Protein AF-A0ABD0N0G7-F1 (afdb_monomer)

Secondary structure (DSSP, 8-state):
--TT-EEE--TTTS----SSS-TTT-EEEPP--SSEEEEETTEEEEE-SEEEHHHHHTT-EEEEE-

Organism: Cirrhinus mrigala (NCBI:txid683832)

Structure (mmCIF, N/CA/C/O backbone):
data_AF-A0ABD0N0G7-F1
#
_entry.id   AF-A0ABD0N0G7-F1
#
loop_
_atom_site.group_PDB
_atom_site.id
_atom_site.type_symbol
_atom_site.label_atom_id
_atom_site.label_alt_id
_atom_site.label_comp_id
_atom_site.label_asym_id
_atom_site.label_entity_id
_atom_site.label_seq_id
_atom_site.pdbx_PDB_ins_code
_atom_site.Cartn_x
_atom_site.Cartn_y
_atom_site.Cartn_z
_atom_site.occupancy
_atom_site.B_iso_or_equiv
_atom_site.auth_seq_id
_atom_site.auth_comp_id
_atom_site.auth_asym_id
_atom_site.auth_atom_id
_atom_site.pdbx_PDB_model_num
ATOM 1 N N . LEU A 1 1 ? 17.190 6.017 -7.539 1.00 61.47 1 LEU A N 1
ATOM 2 C CA . LEU A 1 1 ? 16.808 4.648 -7.162 1.00 61.47 1 LEU A CA 1
ATOM 3 C C . LEU A 1 1 ? 17.356 3.733 -8.242 1.00 61.47 1 LEU A C 1
ATOM 5 O O . LEU A 1 1 ? 17.436 4.169 -9.389 1.00 61.47 1 LEU A O 1
ATOM 9 N N . LEU A 1 2 ? 17.845 2.554 -7.881 1.00 77.25 2 LEU A N 1
ATOM 10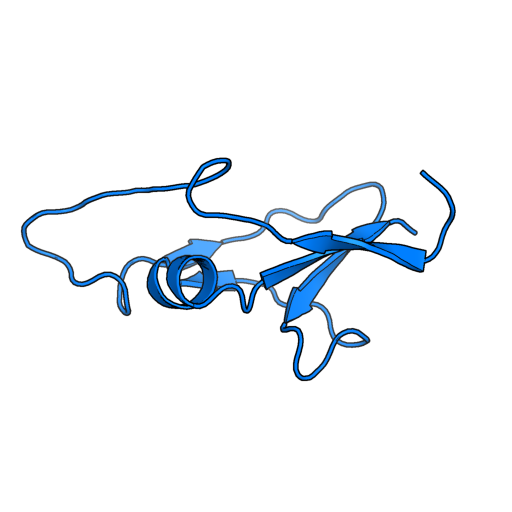 C CA . LEU A 1 2 ? 18.255 1.560 -8.879 1.00 77.25 2 LEU A CA 1
ATOM 11 C C . LEU A 1 2 ? 17.000 0.819 -9.360 1.00 77.25 2 LEU A C 1
ATOM 13 O O . LEU A 1 2 ? 16.068 0.639 -8.581 1.00 77.25 2 LEU A O 1
ATOM 17 N N . ALA A 1 3 ? 16.942 0.418 -10.631 1.00 81.12 3 ALA A N 1
ATOM 18 C CA . ALA A 1 3 ? 15.842 -0.422 -11.107 1.00 81.12 3 ALA A CA 1
ATOM 19 C C . ALA A 1 3 ? 15.785 -1.718 -10.273 1.00 81.12 3 ALA A C 1
ATOM 21 O O . ALA A 1 3 ? 16.825 -2.327 -10.008 1.00 81.12 3 ALA A O 1
ATOM 22 N N . GLY A 1 4 ? 14.587 -2.103 -9.837 1.00 83.50 4 GLY A N 1
ATOM 23 C CA . GLY A 1 4 ? 14.340 -3.206 -8.906 1.00 83.50 4 GLY A CA 1
ATOM 24 C C . GLY A 1 4 ? 14.441 -2.835 -7.422 1.00 83.50 4 GLY A C 1
ATOM 25 O O . GLY A 1 4 ? 14.295 -3.711 -6.577 1.00 83.50 4 GLY A O 1
ATOM 26 N N . GLU A 1 5 ? 14.700 -1.571 -7.072 1.00 93.62 5 GLU A N 1
ATOM 27 C CA . GLU A 1 5 ? 14.674 -1.1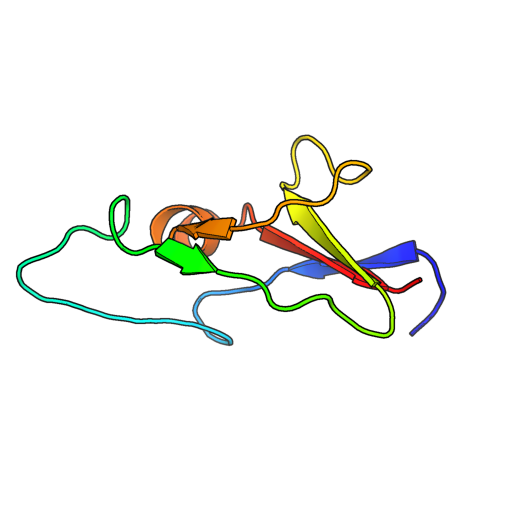31 -5.675 1.00 93.62 5 GLU A CA 1
ATOM 28 C C . GLU A 1 5 ? 13.240 -1.136 -5.126 1.00 93.62 5 GLU A C 1
ATOM 30 O O . GLU A 1 5 ? 12.343 -0.506 -5.691 1.00 93.62 5 GLU A O 1
ATOM 35 N N . GLU A 1 6 ? 13.049 -1.832 -4.006 1.00 95.00 6 GLU A N 1
ATOM 36 C CA . GLU A 1 6 ? 11.771 -1.950 -3.305 1.00 95.00 6 GLU A CA 1
ATOM 37 C C . GLU A 1 6 ? 11.689 -0.948 -2.147 1.00 95.00 6 GLU A C 1
ATOM 39 O O . GLU A 1 6 ? 12.653 -0.720 -1.413 1.00 95.00 6 GLU A O 1
ATOM 44 N N . SER A 1 7 ? 10.519 -0.350 -1.953 1.00 95.88 7 SER A N 1
ATOM 45 C CA . SER A 1 7 ? 10.220 0.540 -0.831 1.00 95.88 7 SER A CA 1
ATOM 46 C C . SER A 1 7 ? 8.842 0.227 -0.270 1.00 95.88 7 SER A C 1
ATOM 48 O O . SER A 1 7 ? 7.854 0.239 -0.995 1.00 95.88 7 SER A O 1
ATOM 50 N N . GLU A 1 8 ? 8.756 -0.033 1.031 1.00 97.94 8 GLU A N 1
ATOM 51 C CA . GLU A 1 8 ? 7.474 -0.272 1.693 1.00 97.94 8 GLU A CA 1
ATOM 52 C C . GLU A 1 8 ? 6.665 1.024 1.813 1.00 97.94 8 GLU A C 1
ATOM 54 O O . GLU A 1 8 ? 7.169 2.047 2.287 1.00 97.94 8 GLU A O 1
ATOM 59 N N . ILE A 1 9 ? 5.391 0.968 1.421 1.00 98.00 9 ILE A N 1
ATOM 60 C CA . ILE A 1 9 ? 4.438 2.047 1.674 1.00 98.00 9 ILE A CA 1
ATOM 61 C C . ILE A 1 9 ? 3.901 1.849 3.089 1.00 98.00 9 ILE A C 1
ATOM 63 O O . ILE A 1 9 ? 3.108 0.948 3.348 1.00 98.00 9 ILE A O 1
ATOM 67 N N . THR A 1 10 ? 4.354 2.692 4.013 1.00 98.38 10 THR A N 1
ATOM 68 C CA . THR A 1 10 ? 4.010 2.585 5.439 1.00 98.38 10 THR A CA 1
ATOM 69 C C . THR A 1 10 ? 2.908 3.564 5.838 1.00 98.38 10 THR A C 1
ATOM 71 O O . THR A 1 10 ? 2.708 4.594 5.188 1.00 98.38 10 THR A O 1
ATOM 74 N N . ALA A 1 11 ? 2.260 3.313 6.980 1.00 98.00 11 ALA A N 1
ATOM 75 C CA . ALA A 1 11 ? 1.240 4.210 7.535 1.00 98.00 11 ALA A CA 1
ATOM 76 C C . ALA A 1 11 ? 1.772 5.622 7.865 1.00 98.00 11 ALA A C 1
ATOM 78 O O . ALA A 1 11 ? 1.005 6.577 7.937 1.00 98.00 11 ALA A O 1
ATOM 79 N N . ASN A 1 12 ? 3.091 5.789 8.019 1.00 98.06 12 ASN A N 1
ATOM 80 C CA . ASN A 1 12 ? 3.702 7.112 8.189 1.00 98.06 12 ASN A CA 1
ATOM 81 C C . ASN A 1 12 ? 3.737 7.926 6.883 1.00 98.06 12 ASN A C 1
ATOM 83 O O . ASN A 1 12 ? 3.867 9.147 6.934 1.00 98.06 12 ASN A O 1
ATOM 87 N N . MET A 1 13 ? 3.670 7.262 5.723 1.00 97.81 13 MET A N 1
ATOM 88 C CA . MET A 1 13 ? 3.672 7.895 4.399 1.00 97.81 13 MET A CA 1
ATOM 89 C C . MET A 1 13 ? 2.253 8.135 3.885 1.00 97.81 13 MET A C 1
ATOM 91 O O . MET A 1 13 ? 1.973 9.194 3.328 1.00 97.81 13 MET A O 1
ATOM 95 N N . LEU A 1 14 ? 1.372 7.147 4.065 1.00 97.62 14 LEU A N 1
ATOM 96 C CA . LEU A 1 14 ? -0.009 7.180 3.600 1.00 97.62 14 LEU A CA 1
ATOM 97 C C . LEU A 1 14 ? -0.918 6.555 4.659 1.00 97.62 14 LEU A C 1
ATOM 99 O O . LEU A 1 14 ? -0.804 5.370 4.970 1.00 97.62 14 LEU A O 1
ATOM 103 N N . SER A 1 15 ? -1.816 7.365 5.215 1.00 97.69 15 SER A N 1
ATOM 104 C CA . SER A 1 15 ? -2.813 6.906 6.176 1.00 97.69 15 SER A CA 1
ATOM 105 C C . SER A 1 15 ? -4.100 7.714 6.061 1.00 97.69 15 SER A C 1
ATOM 107 O O . SER A 1 15 ? -4.083 8.926 5.826 1.00 97.69 15 SER A O 1
ATOM 109 N N . SER A 1 16 ? -5.233 7.046 6.221 1.00 96.69 16 SER A N 1
ATOM 110 C CA . SER A 1 16 ? -6.554 7.650 6.321 1.00 96.69 16 SER A CA 1
ATOM 111 C C . SER A 1 16 ? -7.325 6.973 7.4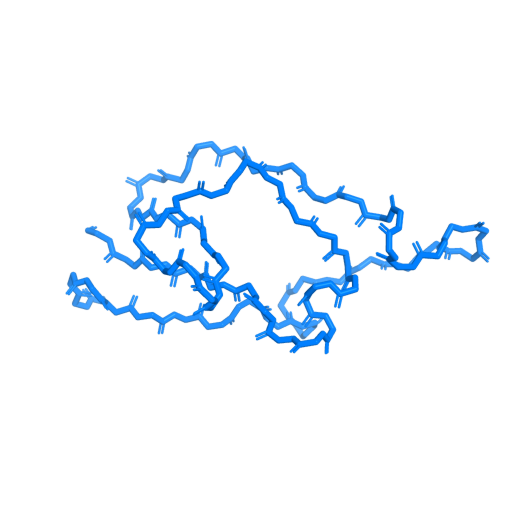43 1.00 96.69 16 SER A C 1
ATOM 113 O O . SER A 1 16 ? -7.216 5.768 7.658 1.00 96.69 16 SER A O 1
ATOM 115 N N . VAL A 1 17 ? -8.080 7.776 8.186 1.00 95.31 17 VAL A N 1
ATOM 116 C CA . VAL A 1 17 ? -8.887 7.318 9.313 1.00 95.31 17 VAL A CA 1
ATOM 117 C C . VAL A 1 17 ? -10.307 7.795 9.081 1.00 95.31 17 VAL A C 1
ATOM 119 O O . VAL A 1 17 ? -10.547 8.992 8.933 1.00 95.31 17 VAL A O 1
ATOM 122 N N . ASP A 1 18 ? -11.225 6.844 9.077 1.00 96.88 18 ASP A N 1
ATOM 123 C CA . ASP A 1 18 ? -12.663 7.055 9.064 1.00 96.88 18 ASP A CA 1
ATOM 124 C C . ASP A 1 18 ? -13.225 6.338 10.300 1.00 96.88 18 ASP A C 1
ATOM 126 O O . ASP A 1 18 ? -12.801 5.227 10.616 1.00 96.88 18 ASP A O 1
ATOM 130 N N . LEU A 1 19 ? -14.085 7.005 11.073 1.00 95.75 19 LEU A N 1
ATOM 131 C CA . LEU A 1 19 ? -14.575 6.458 12.346 1.00 95.75 19 LEU A CA 1
ATOM 132 C C . LEU A 1 19 ? -15.653 5.389 12.158 1.00 95.75 19 LEU A C 1
ATOM 134 O O . LEU A 1 19 ? -15.853 4.575 13.059 1.00 95.75 19 LEU A O 1
ATOM 138 N N . ASP A 1 20 ? -16.329 5.403 11.013 1.00 97.75 20 ASP A N 1
ATOM 139 C CA . ASP A 1 20 ? -17.449 4.519 10.713 1.00 97.75 20 ASP A CA 1
ATOM 140 C C . ASP A 1 20 ? -17.044 3.400 9.736 1.00 97.75 20 ASP A C 1
ATOM 142 O O . ASP A 1 20 ? -17.774 2.419 9.594 1.00 97.75 20 ASP A O 1
ATOM 146 N N . THR A 1 21 ? -15.872 3.514 9.100 1.00 97.62 21 THR A N 1
ATOM 147 C CA . THR A 1 21 ? -15.352 2.552 8.119 1.00 97.62 21 THR A CA 1
ATOM 148 C C . THR A 1 21 ? -14.082 1.864 8.633 1.00 97.62 21 THR A C 1
ATOM 150 O O . THR A 1 21 ? -13.087 2.539 8.915 1.00 97.62 21 THR A O 1
ATOM 153 N N . PRO A 1 22 ? -14.059 0.524 8.744 1.00 98.31 22 PRO A N 1
ATOM 154 C CA . PRO A 1 22 ? -12.876 -0.191 9.208 1.00 98.31 22 PRO A CA 1
ATOM 155 C C . PRO A 1 22 ? -11.725 -0.132 8.176 1.00 98.31 22 PRO A C 1
ATOM 157 O O . PRO A 1 22 ? -11.975 0.013 6.975 1.00 98.31 22 PRO A O 1
ATOM 160 N N . PRO A 1 23 ? -10.450 -0.270 8.596 1.00 98.44 23 PRO A N 1
ATOM 161 C CA . PRO A 1 23 ? -9.289 -0.176 7.700 1.00 98.44 23 PRO A CA 1
ATOM 162 C C . PRO A 1 23 ? -9.292 -1.160 6.522 1.00 98.44 23 PRO A C 1
ATOM 164 O O . PRO A 1 23 ? -8.672 -0.896 5.493 1.00 98.44 23 PRO A O 1
ATOM 167 N N . GLU A 1 24 ? -9.963 -2.299 6.667 1.00 98.56 24 GLU A N 1
ATOM 168 C CA . GLU A 1 24 ? -10.120 -3.321 5.633 1.00 98.56 24 GLU A CA 1
ATOM 169 C C . GLU A 1 24 ? -11.037 -2.864 4.488 1.00 98.56 24 GLU A C 1
ATOM 171 O O . GLU A 1 24 ? -10.934 -3.389 3.383 1.00 98.56 24 GLU A O 1
ATOM 176 N N . GLU A 1 25 ? -11.906 -1.882 4.733 1.00 98.44 25 GLU A N 1
ATOM 177 C CA . GLU A 1 25 ? -12.855 -1.336 3.753 1.00 98.44 25 GLU A CA 1
ATOM 178 C C . GLU A 1 25 ? -12.406 0.022 3.183 1.00 98.44 25 GLU A C 1
ATOM 180 O O . GLU A 1 25 ? -12.951 0.495 2.185 1.00 98.44 25 GLU A O 1
ATOM 185 N N . LEU A 1 26 ? -11.371 0.638 3.763 1.00 98.31 26 LEU A N 1
ATOM 186 C CA . LEU A 1 26 ? -10.748 1.852 3.236 1.00 98.31 26 LEU A CA 1
ATOM 187 C C . LEU A 1 26 ? -9.785 1.508 2.097 1.00 98.31 26 LEU A C 1
ATOM 189 O O . LEU A 1 26 ? -8.653 1.092 2.341 1.00 98.31 26 LEU A O 1
ATOM 193 N N . VAL A 1 27 ? -10.239 1.691 0.854 1.00 98.38 27 VAL A N 1
ATOM 194 C CA . VAL A 1 27 ? -9.502 1.337 -0.371 1.00 98.38 27 VAL A CA 1
ATOM 195 C C . VAL A 1 27 ? -8.815 2.555 -0.993 1.00 98.38 27 VAL A C 1
ATOM 197 O O . VAL A 1 27 ? -9.451 3.568 -1.283 1.00 98.38 27 VAL A O 1
ATOM 200 N N . TYR A 1 28 ? -7.526 2.414 -1.288 1.00 98.19 28 TYR A N 1
ATOM 201 C CA . TYR A 1 28 ? -6.759 3.315 -2.140 1.00 98.19 28 TYR A CA 1
ATOM 202 C C . TYR A 1 28 ? -6.739 2.778 -3.567 1.00 98.19 28 TYR A C 1
ATOM 204 O O . TYR A 1 28 ? -6.289 1.657 -3.796 1.00 98.19 28 TYR A O 1
ATOM 212 N N . ALA A 1 29 ? -7.191 3.583 -4.527 1.00 97.88 29 ALA A N 1
ATOM 213 C CA . ALA A 1 29 ? -6.999 3.310 -5.947 1.00 97.88 29 ALA A CA 1
ATOM 214 C C . ALA A 1 29 ? -5.668 3.905 -6.422 1.00 97.88 29 ALA A C 1
ATOM 216 O O . ALA A 1 29 ? -5.296 5.010 -6.020 1.00 97.88 29 ALA A O 1
ATOM 217 N N . ILE A 1 30 ? -4.963 3.182 -7.286 1.00 96.75 30 ILE A N 1
ATOM 218 C CA . ILE A 1 30 ? -3.676 3.604 -7.832 1.00 96.75 30 ILE A CA 1
ATOM 219 C C . ILE A 1 30 ? -3.894 4.213 -9.214 1.00 96.75 30 ILE A C 1
ATOM 221 O O . ILE A 1 30 ? -4.395 3.567 -10.131 1.00 96.75 30 ILE A O 1
ATOM 225 N N . GLU A 1 31 ? -3.464 5.461 -9.387 1.00 94.00 31 GLU A N 1
ATOM 226 C CA . GLU A 1 31 ? -3.237 5.998 -10.726 1.00 94.00 31 GLU A CA 1
ATOM 227 C C . GLU A 1 31 ? -1.895 5.488 -11.257 1.00 94.00 31 GLU A C 1
ATOM 229 O O . GLU A 1 31 ? -0.907 5.465 -10.522 1.00 94.00 31 GLU A O 1
ATOM 234 N N . MET A 1 32 ? -1.865 5.098 -12.538 1.00 87.75 32 MET A N 1
ATOM 235 C CA . MET A 1 32 ? -0.709 4.482 -13.199 1.00 87.75 32 MET A CA 1
ATOM 236 C C . MET A 1 32 ? 0.616 5.186 -12.825 1.00 87.75 32 MET A C 1
ATOM 238 O O . MET A 1 32 ? 0.841 6.332 -13.242 1.00 87.75 32 MET A O 1
ATOM 242 N N . PRO A 1 33 ? 1.508 4.527 -12.058 1.00 89.12 33 PRO A N 1
ATOM 243 C CA . PRO A 1 33 ? 2.768 5.131 -11.651 1.00 89.12 33 PRO A CA 1
ATOM 244 C C . PRO A 1 33 ? 3.701 5.302 -12.856 1.00 89.12 33 PRO A C 1
ATOM 246 O O . PRO A 1 33 ? 3.726 4.479 -13.766 1.00 8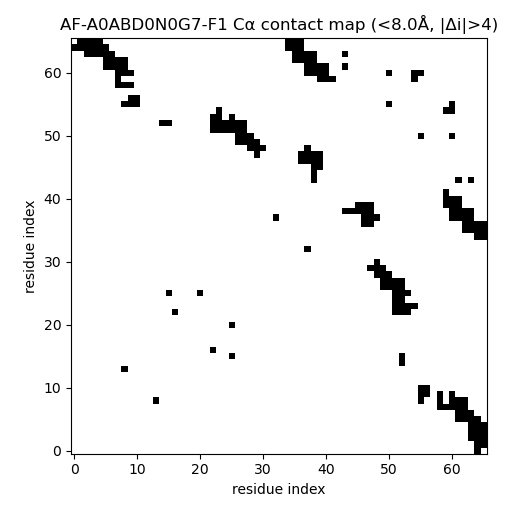9.12 33 PRO A O 1
ATOM 249 N N . ARG A 1 34 ? 4.501 6.377 -12.875 1.00 88.94 34 ARG A N 1
ATOM 250 C CA . ARG A 1 34 ? 5.373 6.684 -14.028 1.00 88.94 34 ARG A CA 1
ATOM 251 C C . ARG A 1 34 ? 6.665 5.866 -14.089 1.00 88.94 34 ARG A C 1
ATOM 253 O O . ARG A 1 34 ? 7.160 5.635 -15.181 1.00 88.94 34 ARG A O 1
ATOM 260 N N . ASN A 1 35 ? 7.225 5.489 -12.938 1.00 91.38 35 ASN A N 1
ATOM 261 C CA . ASN A 1 35 ? 8.590 4.951 -12.821 1.00 91.38 35 ASN A CA 1
ATOM 262 C C . ASN A 1 35 ? 8.637 3.688 -11.945 1.00 91.38 35 ASN A C 1
ATOM 264 O O . ASN A 1 35 ? 9.521 3.547 -11.096 1.00 91.38 35 ASN A O 1
ATOM 268 N N . GLY A 1 36 ? 7.618 2.841 -12.038 1.00 94.44 36 GLY A N 1
ATOM 269 C CA . GLY A 1 36 ? 7.519 1.664 -11.190 1.00 94.44 36 GLY A CA 1
ATOM 270 C C . GLY A 1 36 ? 6.117 1.094 -11.118 1.00 94.44 36 GLY A C 1
ATOM 271 O O . GLY A 1 36 ? 5.217 1.518 -11.841 1.00 94.44 36 GLY A O 1
ATOM 272 N N . ILE A 1 37 ? 5.948 0.157 -10.197 1.00 96.44 37 ILE A N 1
ATOM 273 C CA . ILE A 1 37 ? 4.667 -0.469 -9.880 1.00 96.44 37 ILE A CA 1
ATOM 274 C C . ILE A 1 37 ? 4.424 -0.424 -8.377 1.00 96.44 37 ILE A C 1
ATOM 276 O O . ILE A 1 37 ? 5.357 -0.280 -7.585 1.00 96.44 37 ILE A O 1
ATOM 280 N N . VAL A 1 38 ? 3.161 -0.568 -7.991 1.00 97.75 38 VAL A N 1
ATOM 281 C CA . VAL A 1 38 ? 2.797 -0.944 -6.626 1.00 97.75 38 VAL A CA 1
ATOM 282 C C . VAL A 1 38 ? 2.444 -2.425 -6.645 1.00 97.75 38 VAL A C 1
ATOM 284 O O . VAL A 1 38 ? 1.740 -2.860 -7.554 1.00 97.75 38 VAL A O 1
ATOM 287 N N . ALA A 1 39 ? 2.927 -3.184 -5.669 1.00 98.00 39 ALA A N 1
ATOM 288 C CA . ALA A 1 39 ? 2.723 -4.626 -5.563 1.00 98.00 39 ALA A CA 1
ATOM 289 C C . ALA A 1 39 ? 2.529 -5.040 -4.098 1.00 98.00 39 ALA A C 1
ATOM 291 O O . ALA A 1 39 ? 2.855 -4.286 -3.177 1.00 98.00 39 ALA A O 1
ATOM 292 N N . PHE A 1 40 ? 2.027 -6.255 -3.868 1.00 98.44 40 PHE A N 1
ATOM 293 C CA . PHE A 1 40 ? 2.045 -6.858 -2.534 1.00 98.44 40 PHE A CA 1
ATOM 294 C C . PHE A 1 40 ? 3.335 -7.652 -2.311 1.00 98.44 40 PHE A C 1
ATOM 296 O O . PHE A 1 40 ? 3.822 -8.318 -3.220 1.00 98.44 40 PHE A O 1
ATOM 303 N N . LYS A 1 41 ? 3.851 -7.674 -1.075 1.00 97.69 41 LYS A N 1
ATOM 304 C CA . LYS A 1 41 ? 5.062 -8.436 -0.696 1.00 97.69 41 LYS A CA 1
ATOM 305 C C . LYS A 1 41 ? 5.004 -9.924 -1.056 1.00 97.69 41 LYS A C 1
ATOM 307 O O . LYS A 1 41 ? 6.038 -10.538 -1.294 1.00 97.69 41 LYS A O 1
ATOM 312 N N . VAL A 1 42 ? 3.811 -10.518 -1.051 1.00 97.56 42 VAL A N 1
ATOM 313 C CA . VAL A 1 42 ? 3.607 -11.943 -1.372 1.00 97.56 42 VAL A CA 1
ATOM 314 C C . VAL A 1 42 ? 3.689 -12.243 -2.872 1.00 97.56 42 VAL A C 1
ATOM 316 O O . VAL A 1 42 ? 3.845 -13.402 -3.247 1.00 97.56 42 VAL A O 1
ATOM 319 N N . SER A 1 43 ? 3.589 -11.214 -3.713 1.00 96.88 43 SER A N 1
ATOM 320 C CA . SER A 1 43 ? 3.605 -11.294 -5.175 1.00 96.88 43 SER A CA 1
ATOM 321 C C . SER A 1 43 ? 4.242 -10.018 -5.760 1.00 96.88 43 SER A C 1
ATOM 323 O O . SER A 1 43 ? 3.544 -9.225 -6.393 1.00 96.88 43 SER A O 1
ATOM 325 N N . PRO A 1 44 ? 5.546 -9.770 -5.516 1.00 94.75 44 PRO A N 1
ATOM 326 C CA . PRO A 1 44 ? 6.197 -8.501 -5.862 1.00 94.75 44 PRO A CA 1
ATOM 327 C C . PRO A 1 44 ? 6.300 -8.262 -7.376 1.00 94.75 44 PRO A C 1
ATOM 329 O O . PRO A 1 44 ? 6.408 -7.120 -7.808 1.00 94.75 44 PRO A O 1
ATOM 332 N N . ASP A 1 45 ? 6.219 -9.318 -8.188 1.00 93.75 45 ASP A N 1
ATOM 333 C CA . ASP A 1 45 ? 6.250 -9.222 -9.652 1.00 93.75 45 ASP A CA 1
ATOM 334 C C . ASP A 1 45 ? 4.894 -8.810 -10.263 1.00 93.75 45 ASP A C 1
ATOM 336 O O . ASP A 1 45 ? 4.835 -8.440 -11.437 1.00 93.75 45 ASP A O 1
ATOM 340 N N . ASP A 1 46 ? 3.813 -8.845 -9.474 1.00 95.12 46 ASP A N 1
ATOM 341 C CA . ASP A 1 46 ? 2.454 -8.538 -9.917 1.00 95.12 46 ASP A CA 1
ATOM 342 C C . ASP A 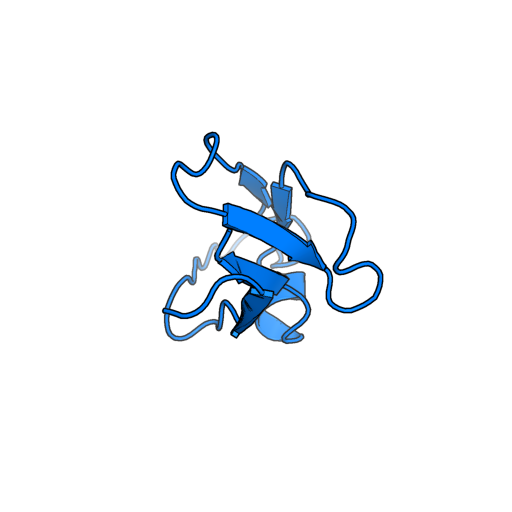1 46 ? 2.024 -7.150 -9.427 1.00 95.12 46 ASP A C 1
ATOM 344 O O . ASP A 1 46 ? 1.909 -6.890 -8.225 1.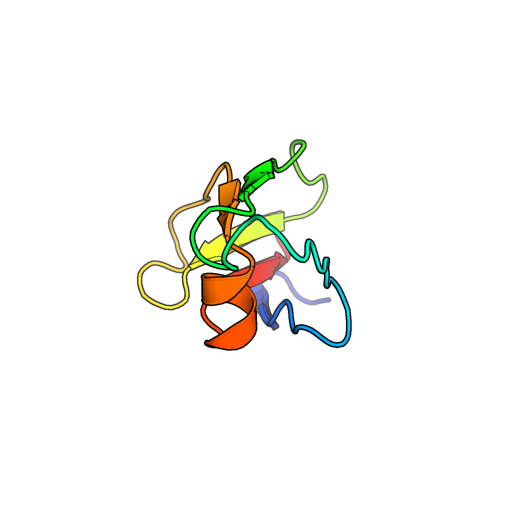00 95.12 46 ASP A O 1
ATOM 348 N N . SER A 1 47 ? 1.735 -6.250 -10.370 1.00 96.06 47 SER A N 1
ATOM 349 C CA . SER A 1 47 ? 1.176 -4.942 -10.036 1.00 96.06 47 SER A CA 1
ATOM 350 C C . SER A 1 47 ? -0.251 -5.066 -9.509 1.00 96.06 47 SER A C 1
ATOM 352 O O . SER A 1 47 ? -1.052 -5.836 -10.043 1.00 96.06 47 SER A O 1
ATOM 354 N N . VAL A 1 48 ? -0.598 -4.230 -8.537 1.00 97.50 48 VAL A N 1
ATOM 355 C CA . VAL A 1 48 ? -1.964 -4.096 -8.025 1.00 97.50 48 VAL A CA 1
ATOM 356 C C . VAL A 1 48 ? -2.561 -2.753 -8.426 1.00 97.50 48 VAL A C 1
ATOM 358 O O . VAL A 1 48 ? -1.853 -1.752 -8.495 1.00 97.50 48 VAL A O 1
ATOM 361 N N . ASP A 1 49 ? -3.874 -2.723 -8.649 1.00 97.69 49 ASP A N 1
ATOM 362 C CA . ASP A 1 49 ? -4.609 -1.489 -8.975 1.00 97.69 49 ASP A CA 1
ATOM 363 C C . ASP A 1 49 ? -5.149 -0.777 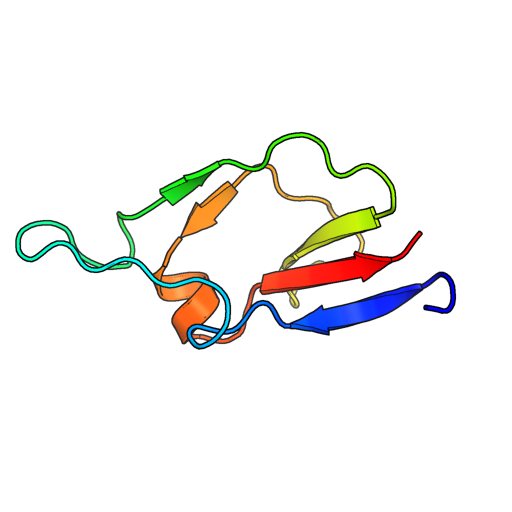-7.724 1.00 97.69 49 ASP A C 1
ATOM 365 O O . ASP A 1 49 ? -5.517 0.399 -7.763 1.00 97.69 49 ASP A O 1
ATOM 369 N N . SER A 1 50 ? -5.207 -1.489 -6.595 1.00 98.19 50 SER A N 1
ATOM 370 C CA . SER A 1 50 ? -5.682 -0.955 -5.322 1.00 98.19 50 SER A CA 1
ATOM 371 C C . SER A 1 50 ? -5.190 -1.766 -4.129 1.00 98.19 50 SER A C 1
ATOM 373 O O . SER A 1 50 ? -4.931 -2.963 -4.255 1.00 98.19 50 SER A O 1
ATOM 375 N N . PHE A 1 51 ? -5.150 -1.135 -2.960 1.00 98.56 51 PHE A N 1
ATOM 376 C CA . PHE A 1 51 ? -4.883 -1.777 -1.670 1.00 98.56 51 PHE A CA 1
ATOM 377 C C . PHE A 1 51 ? -5.677 -1.089 -0.553 1.00 98.56 51 PHE A C 1
ATOM 379 O O . PHE A 1 51 ? -6.165 0.027 -0.728 1.00 98.56 51 PHE A O 1
ATOM 386 N N . THR A 1 52 ? -5.814 -1.737 0.600 1.00 98.75 52 THR A N 1
ATOM 387 C CA . THR A 1 52 ? -6.558 -1.210 1.752 1.00 98.75 52 THR A CA 1
ATOM 388 C C . THR A 1 52 ? -5.643 -0.561 2.790 1.00 98.75 52 THR A C 1
ATOM 390 O O . THR A 1 52 ? -4.436 -0.822 2.836 1.00 98.75 52 THR A O 1
ATOM 393 N N . GLN A 1 53 ? -6.212 0.255 3.682 1.00 98.75 53 GLN A N 1
ATOM 394 C CA . GLN A 1 53 ? -5.480 0.776 4.841 1.00 98.75 53 GLN A CA 1
ATOM 395 C C . GLN A 1 53 ? -4.958 -0.359 5.737 1.00 98.75 53 GLN A C 1
ATOM 397 O O . GLN A 1 53 ? -3.848 -0.257 6.261 1.00 98.75 53 GLN A O 1
ATOM 402 N N . ALA A 1 54 ? -5.712 -1.452 5.897 1.00 98.75 54 ALA A N 1
ATOM 403 C CA . ALA A 1 54 ? -5.257 -2.619 6.657 1.00 98.75 54 ALA A CA 1
ATOM 404 C C . ALA A 1 54 ? -3.980 -3.239 6.062 1.00 98.75 54 ALA A C 1
ATOM 406 O O . ALA A 1 54 ? -3.059 -3.574 6.803 1.00 98.75 54 ALA A O 1
ATOM 407 N N . GLN A 1 55 ? -3.875 -3.317 4.733 1.00 98.88 55 GLN A N 1
ATOM 408 C CA . GLN A 1 55 ? -2.688 -3.855 4.057 1.00 98.88 55 GLN A CA 1
ATOM 409 C C . GLN A 1 55 ? -1.451 -2.965 4.262 1.00 98.88 55 GLN A C 1
ATOM 411 O O . GLN A 1 55 ? -0.352 -3.479 4.462 1.00 98.88 55 GLN A O 1
ATOM 416 N N . ILE A 1 56 ? -1.614 -1.636 4.308 1.00 98.69 56 ILE A N 1
ATOM 417 C CA . ILE A 1 56 ? -0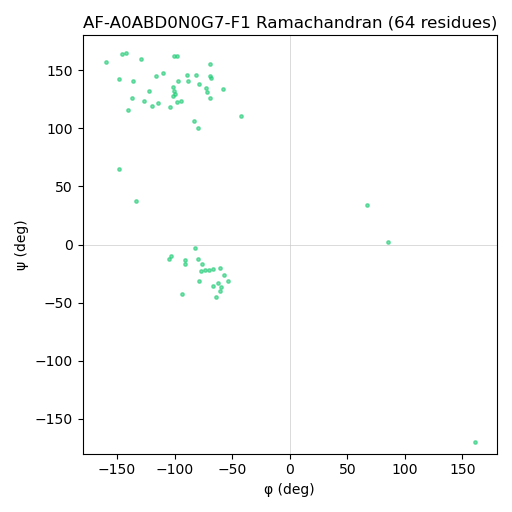.534 -0.724 4.729 1.00 98.69 56 ILE A CA 1
ATOM 418 C C . ILE A 1 56 ? -0.152 -0.968 6.193 1.00 98.69 56 ILE A C 1
ATOM 420 O O . ILE A 1 56 ? 1.031 -1.037 6.520 1.00 98.69 56 ILE A O 1
ATOM 424 N N . ASN A 1 57 ? -1.139 -1.100 7.084 1.00 98.44 57 ASN A N 1
ATOM 425 C CA . ASN A 1 57 ? -0.895 -1.305 8.515 1.00 98.44 57 ASN A CA 1
ATOM 426 C C . ASN A 1 57 ? -0.135 -2.612 8.787 1.00 98.44 57 ASN A C 1
ATOM 428 O O . ASN A 1 57 ? 0.685 -2.667 9.702 1.00 98.44 57 ASN A O 1
ATOM 432 N N . ASN A 1 58 ? -0.380 -3.637 7.969 1.00 98.50 58 ASN A N 1
ATOM 433 C CA . ASN A 1 58 ? 0.314 -4.922 8.016 1.00 98.50 58 ASN A CA 1
ATOM 434 C C . ASN A 1 58 ? 1.672 -4.908 7.291 1.00 98.50 58 ASN A C 1
ATOM 436 O O . ASN A 1 58 ? 2.385 -5.913 7.302 1.00 98.50 58 ASN A O 1
ATOM 440 N N . GLY A 1 59 ? 2.040 -3.790 6.658 1.00 98.25 59 GLY A N 1
ATOM 441 C CA . GLY A 1 59 ? 3.283 -3.646 5.909 1.00 98.25 59 GLY A CA 1
ATOM 442 C C . GLY A 1 59 ? 3.331 -4.515 4.656 1.00 98.25 59 GLY A C 1
ATOM 443 O O . GLY A 1 59 ? 4.385 -5.042 4.317 1.00 98.25 59 GLY A O 1
ATOM 444 N N . GLU A 1 60 ? 2.202 -4.733 3.985 1.00 98.69 60 GLU A N 1
ATOM 445 C CA . GLU A 1 60 ? 2.093 -5.658 2.849 1.00 98.69 60 GLU A CA 1
ATOM 446 C C . GLU A 1 60 ? 2.339 -4.985 1.494 1.00 98.69 60 GLU A C 1
ATOM 448 O O . GLU A 1 60 ? 2.527 -5.682 0.499 1.00 98.69 60 GLU A O 1
ATOM 453 N N . VAL A 1 61 ? 2.352 -3.651 1.442 1.00 98.62 61 VAL A N 1
ATOM 454 C CA . VAL A 1 61 ? 2.367 -2.871 0.196 1.00 98.62 61 VAL A CA 1
ATOM 455 C C . VAL A 1 61 ? 3.772 -2.359 -0.121 1.00 98.62 61 VAL A C 1
ATOM 457 O O . VAL A 1 61 ? 4.412 -1.700 0.701 1.00 98.62 61 VAL A O 1
ATOM 460 N N . LEU A 1 62 ? 4.240 -2.626 -1.339 1.00 97.94 62 LEU A N 1
ATOM 461 C CA . LEU A 1 62 ? 5.527 -2.184 -1.870 1.00 97.94 62 LEU A CA 1
ATOM 462 C C . LEU A 1 62 ? 5.335 -1.247 -3.060 1.00 97.94 62 LEU A C 1
ATOM 464 O O . LEU A 1 62 ? 4.466 -1.470 -3.898 1.00 97.94 62 LEU A O 1
ATOM 468 N N . PHE A 1 63 ? 6.212 -0.259 -3.184 1.00 97.19 63 PHE A N 1
ATOM 469 C CA . PHE A 1 63 ? 6.541 0.381 -4.449 1.00 97.19 63 PHE A CA 1
ATOM 470 C C . PHE A 1 63 ? 7.865 -0.190 -4.966 1.00 97.19 63 PHE A C 1
ATOM 472 O O . PHE A 1 63 ? 8.837 -0.257 -4.213 1.00 97.19 63 PHE A O 1
ATOM 479 N N . ILE A 1 64 ? 7.917 -0.569 -6.241 1.00 96.5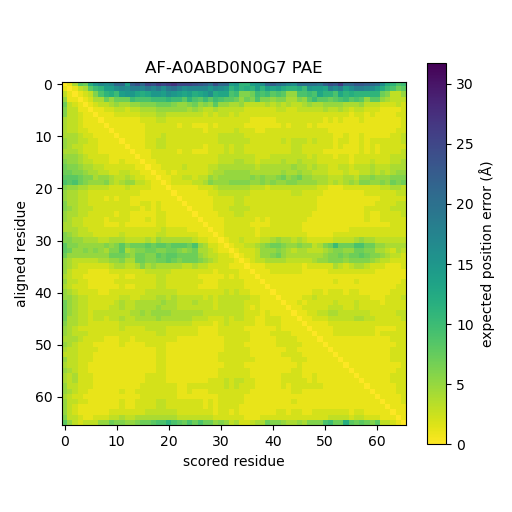0 64 ILE A N 1
ATOM 480 C CA . ILE A 1 64 ? 9.115 -1.123 -6.883 1.00 96.50 64 ILE A CA 1
ATOM 481 C C . ILE A 1 64 ? 9.507 -0.215 -8.042 1.00 96.50 64 ILE A C 1
ATOM 483 O O . ILE A 1 64 ? 8.723 -0.019 -8.974 1.00 96.50 64 ILE A O 1
ATOM 487 N N . HIS A 1 65 ? 10.714 0.351 -7.982 1.00 94.38 65 HIS A N 1
ATOM 488 C CA . HIS A 1 65 ? 11.225 1.229 -9.031 1.00 94.38 65 HIS A CA 1
ATOM 489 C C . HIS A 1 65 ? 11.604 0.431 -10.283 1.00 94.38 65 HIS A C 1
ATOM 491 O O . HIS A 1 65 ? 12.282 -0.591 -10.184 1.00 94.38 65 HIS A O 1
ATOM 497 N N . GLN A 1 66 ? 11.208 0.922 -11.458 1.00 89.88 66 GLN A N 1
ATOM 498 C CA . GLN A 1 66 ? 11.579 0.368 -12.765 1.00 89.88 66 GLN A CA 1
ATOM 499 C C . GLN A 1 66 ? 12.377 1.383 -13.580 1.00 89.88 66 GLN A C 1
ATOM 501 O O . GLN A 1 66 ? 12.047 2.591 -13.498 1.00 89.88 66 GLN A O 1
#

pLDDT: mean 95.41, std 5.95, range [61.47, 98.88]

Sequence (66 aa):
LLAGEESEITANMLSSVDLDTPPEELVYAIEMPRNGIVAFKVSPDDSVDSFTQAQINNGEVLFIHQ

Radius of gyration: 12.03 Å; Cα contacts (8 Å, |Δi|>4): 114; chains: 1; bounding box: 36×20×26 Å

Mean predicted aligned error: 2.9 Å

Foldseek 3Di:
DDAFDKDFQACVNDNDDDPVDDQQRAKDFDDDDDFWAKDFPVCRVDGDRMDTSVCRHVRGIMTGGD

Solvent-accessible surface area (backbone atoms only — not comparable to full-atom values): 3965 Å² total; per-residue (Å²): 133,56,73,71,42,73,44,74,48,39,54,90,80,58,77,83,88,58,95,90,52,58,46,79,72,42,71,47,76,59,74,88,60,91,54,38,45,41,18,39,70,95,44,66,90,45,73,52,63,59,52,32,47,40,41,25,70,70,61,36,32,29,37,35,32,89